Protein AF-A0AA94F7Q3-F1 (afdb_monomer_lite)

Radius of gyration: 10.6 Å; chains: 1; bounding box: 21×15×27 Å

pLDDT: mean 77.0, std 10.45, range [54.56, 90.5]

Organism: NCBI:txid913109

Secondary structure (DSSP, 8-state):
-HHHHHHHHHS-TT---EEEEESSSS-EEEETTEEEEEGGGG-

Foldseek 3Di:
DVVVVVVVVVPDPPCQAEEAEDQDDDWDDPDPRYIYDYPVVVD

Structure (mmCIF, N/CA/C/O backbone):
data_AF-A0AA94F7Q3-F1
#
_entry.id   AF-A0AA94F7Q3-F1
#
loop_
_atom_site.group_PDB
_atom_site.id
_atom_site.type_symbol
_atom_site.label_atom_id
_atom_site.label_alt_id
_atom_site.label_comp_id
_atom_site.label_asym_id
_atom_site.label_entity_id
_atom_site.label_seq_id
_atom_site.pdbx_PDB_ins_code
_atom_site.Cartn_x
_atom_site.Cartn_y
_atom_site.Cartn_z
_atom_site.occupancy
_atom_site.B_iso_or_equiv
_atom_site.auth_seq_id
_atom_site.auth_comp_id
_atom_site.auth_asym_id
_atom_site.auth_atom_id
_atom_site.pdbx_PDB_model_num
ATOM 1 N N . PHE A 1 1 ? 5.664 -4.912 4.268 1.00 54.56 1 PHE A N 1
ATOM 2 C CA . PHE A 1 1 ? 4.248 -5.242 4.543 1.00 54.56 1 PHE A CA 1
ATOM 3 C C . PHE A 1 1 ? 3.824 -5.022 5.989 1.00 54.56 1 PHE A C 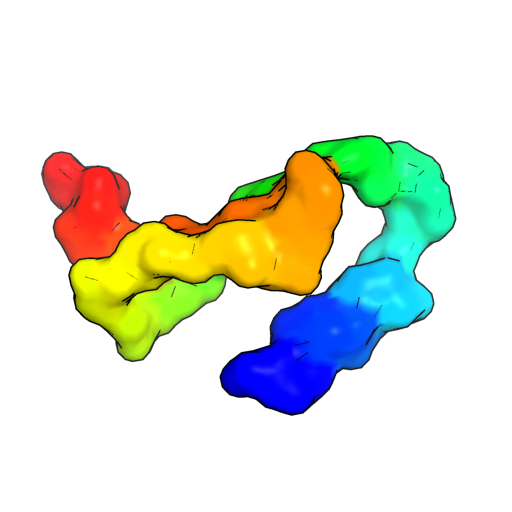1
ATOM 5 O O . PHE A 1 1 ? 2.955 -4.189 6.198 1.00 54.56 1 PHE A O 1
ATOM 12 N N . LYS A 1 2 ? 4.442 -5.668 6.993 1.00 58.00 2 LYS A N 1
ATOM 13 C CA . LYS A 1 2 ? 4.042 -5.539 8.415 1.00 58.00 2 LYS A CA 1
ATOM 14 C C . LYS A 1 2 ? 3.945 -4.086 8.927 1.00 58.00 2 LYS A C 1
ATOM 16 O O . LYS A 1 2 ? 3.047 -3.766 9.693 1.00 58.00 2 LYS A O 1
ATOM 21 N N . HIS A 1 3 ? 4.816 -3.197 8.445 1.00 64.00 3 HIS A N 1
ATOM 22 C CA . HIS A 1 3 ? 4.809 -1.774 8.810 1.00 64.00 3 HIS A CA 1
ATOM 23 C C . HIS A 1 3 ? 3.608 -0.984 8.269 1.00 64.00 3 HIS A C 1
ATOM 25 O O . HIS A 1 3 ? 3.192 -0.028 8.907 1.00 64.00 3 HIS A O 1
ATOM 31 N N . ILE A 1 4 ? 3.029 -1.383 7.132 1.00 63.56 4 ILE A N 1
ATOM 32 C CA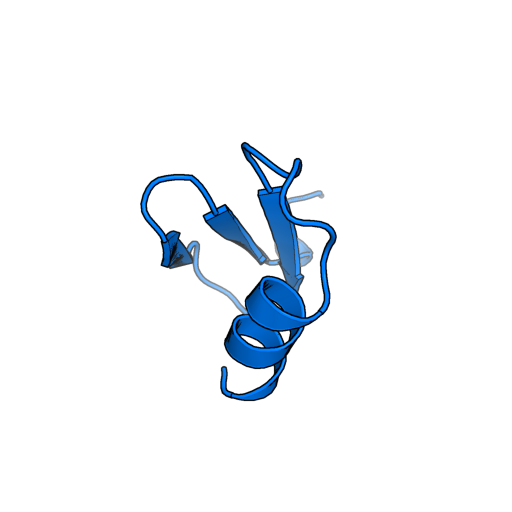 . ILE A 1 4 ? 1.923 -0.638 6.513 1.00 63.56 4 ILE A CA 1
ATOM 33 C C . ILE A 1 4 ? 0.608 -0.897 7.257 1.00 63.56 4 ILE A C 1
ATOM 35 O O . ILE A 1 4 ? -0.168 0.023 7.490 1.00 63.56 4 ILE A O 1
ATOM 39 N N . TYR A 1 5 ? 0.397 -2.136 7.705 1.00 61.31 5 TYR A N 1
ATOM 40 C CA . TYR A 1 5 ? -0.756 -2.485 8.536 1.00 61.31 5 TYR A CA 1
ATOM 41 C C . TYR A 1 5 ? -0.714 -1.783 9.898 1.00 61.31 5 TYR A C 1
ATOM 43 O O . TYR A 1 5 ? -1.735 -1.295 10.363 1.00 61.31 5 TYR A O 1
ATOM 51 N N . LYS A 1 6 ? 0.479 -1.636 10.488 1.00 66.12 6 LYS A N 1
ATOM 52 C CA . LYS A 1 6 ? 0.673 -0.860 11.723 1.00 66.12 6 LYS A CA 1
ATOM 53 C C . LYS A 1 6 ? 0.388 0.633 11.521 1.00 66.12 6 LYS A C 1
ATOM 55 O O . LYS A 1 6 ? -0.204 1.273 12.377 1.00 66.12 6 LYS A O 1
ATOM 60 N N . LEU A 1 7 ? 0.736 1.165 10.349 1.00 65.19 7 LEU A N 1
ATOM 61 C CA . LEU A 1 7 ? 0.413 2.534 9.938 1.00 65.19 7 LEU A CA 1
ATOM 62 C C . LEU A 1 7 ? -1.099 2.781 9.878 1.00 65.19 7 LEU A C 1
ATOM 64 O O . LEU A 1 7 ? -1.543 3.847 10.280 1.00 65.19 7 LEU A O 1
ATOM 68 N N . LYS A 1 8 ? -1.896 1.802 9.432 1.00 64.50 8 LYS A N 1
ATOM 69 C CA . LYS A 1 8 ? -3.366 1.887 9.475 1.00 64.50 8 LYS A CA 1
ATOM 70 C C . LYS A 1 8 ? -3.896 1.987 10.912 1.00 64.50 8 LYS A C 1
ATOM 72 O O . LYS A 1 8 ? -4.858 2.703 11.149 1.00 64.50 8 LYS A O 1
ATOM 77 N N . GLU A 1 9 ? -3.290 1.268 11.854 1.00 69.06 9 GLU A N 1
ATOM 78 C CA . GLU A 1 9 ? -3.688 1.296 13.270 1.00 69.06 9 GLU A CA 1
ATOM 79 C C . GLU A 1 9 ? -3.275 2.599 13.976 1.00 69.06 9 GLU A C 1
ATOM 81 O O . GLU A 1 9 ? -3.948 3.034 14.910 1.00 69.06 9 GLU A O 1
ATOM 86 N N . GLU A 1 10 ? -2.176 3.218 13.534 1.00 70.88 10 GLU A N 1
ATOM 87 C CA . GLU A 1 10 ? -1.617 4.449 14.109 1.00 70.88 10 GLU A CA 1
ATOM 88 C C . GLU A 1 10 ? -2.155 5.732 13.447 1.00 70.88 10 GLU A C 1
ATOM 90 O O . GLU A 1 10 ? -2.183 6.788 14.081 1.00 70.88 10 GLU A O 1
ATOM 95 N N . ILE A 1 11 ? -2.598 5.665 12.187 1.00 69.62 11 ILE A N 1
ATOM 96 C CA . ILE A 1 11 ? -3.250 6.782 11.502 1.00 69.62 11 ILE A CA 1
ATOM 97 C C . ILE A 1 11 ? -4.657 6.974 12.081 1.00 69.62 11 ILE A C 1
ATOM 99 O O . ILE A 1 11 ? -5.428 6.037 12.269 1.00 69.62 11 ILE A O 1
ATOM 103 N N . ASN A 1 12 ? -4.973 8.234 12.368 1.00 63.38 12 ASN A N 1
ATOM 104 C CA . ASN A 1 12 ? -6.214 8.688 12.981 1.00 63.38 12 ASN A CA 1
ATOM 105 C C . ASN A 1 12 ? -7.469 8.050 12.339 1.00 63.38 12 ASN A C 1
ATOM 107 O O . ASN A 1 12 ? -7.554 7.936 11.116 1.00 63.38 12 ASN A O 1
ATOM 111 N N . LYS A 1 13 ? -8.468 7.678 13.154 1.00 65.25 13 LYS A N 1
ATOM 112 C CA . LYS A 1 13 ? -9.671 6.924 12.728 1.00 65.25 13 LYS A CA 1
ATOM 113 C C . LYS A 1 13 ? -10.525 7.624 11.660 1.00 65.25 13 LYS A C 1
ATOM 115 O O . LYS A 1 13 ? -11.385 6.988 11.061 1.00 65.25 13 LYS A O 1
ATOM 120 N N . GLU A 1 14 ? -10.305 8.914 11.426 1.00 66.25 14 GLU A N 1
ATOM 121 C CA . GLU A 1 14 ? -10.995 9.709 10.401 1.00 66.25 14 GLU A CA 1
ATOM 122 C C . GLU A 1 14 ? -10.429 9.510 8.986 1.00 66.25 14 GLU A C 1
ATOM 124 O O . GLU A 1 14 ? -10.970 10.029 8.007 1.00 66.25 14 GLU A O 1
ATOM 129 N N . PHE A 1 15 ? -9.335 8.763 8.849 1.00 67.56 15 PHE A N 1
ATOM 130 C CA . PHE A 1 15 ? -8.681 8.565 7.568 1.00 67.56 15 PHE A CA 1
ATOM 131 C C . PHE A 1 15 ? -9.460 7.577 6.690 1.00 67.56 15 PHE A C 1
ATOM 133 O O . PHE A 1 15 ? -9.358 6.361 6.826 1.00 67.56 15 PHE A O 1
ATOM 140 N N . ASN A 1 16 ? -10.272 8.123 5.784 1.00 66.50 16 ASN A N 1
ATOM 141 C CA . ASN A 1 16 ? -11.193 7.359 4.942 1.00 66.50 16 ASN A CA 1
ATOM 142 C C . ASN A 1 16 ? -10.501 6.707 3.728 1.00 66.50 16 ASN A C 1
ATOM 144 O O . ASN A 1 16 ? -10.903 5.623 3.325 1.00 66.50 16 ASN A O 1
ATOM 148 N N . LYS A 1 17 ? -9.467 7.341 3.147 1.00 77.62 17 LYS A N 1
ATOM 149 C CA . LYS A 1 17 ? -8.739 6.866 1.950 1.00 77.62 17 LYS A CA 1
ATOM 150 C C . LYS A 1 17 ? -7.262 7.243 2.000 1.00 77.62 17 LYS A C 1
ATOM 152 O O . LYS A 1 17 ? -6.937 8.335 2.455 1.00 77.62 17 LYS A O 1
ATOM 157 N N . GLY A 1 18 ? -6.383 6.380 1.482 1.00 78.62 18 GLY A N 1
ATOM 158 C CA . GLY A 1 18 ? -4.932 6.571 1.572 1.00 78.62 18 GLY A CA 1
ATOM 159 C C . GLY A 1 18 ? -4.114 6.016 0.417 1.00 78.62 18 GLY A C 1
ATOM 160 O O . GLY A 1 18 ? -4.396 4.933 -0.093 1.00 78.62 18 GLY A O 1
ATOM 161 N N . ILE A 1 19 ? -3.040 6.727 0.068 1.00 82.06 19 ILE A N 1
ATOM 162 C CA . ILE A 1 19 ? -1.979 6.229 -0.812 1.00 82.06 19 ILE A CA 1
ATOM 163 C C . ILE A 1 19 ? -0.692 6.119 0.004 1.00 82.06 19 ILE A C 1
ATOM 165 O O . ILE A 1 19 ? -0.262 7.086 0.629 1.00 82.06 19 ILE A O 1
ATOM 169 N N . VAL A 1 20 ? -0.068 4.943 -0.017 1.00 83.88 20 VAL A N 1
ATOM 170 C CA . VAL A 1 20 ? 1.245 4.699 0.583 1.00 83.88 20 VAL A CA 1
ATOM 171 C C . VAL A 1 20 ? 2.266 4.583 -0.535 1.00 83.88 20 VAL A C 1
ATOM 173 O O . VAL A 1 20 ? 2.175 3.692 -1.378 1.00 83.88 20 VAL A O 1
ATOM 176 N N . LEU A 1 21 ? 3.255 5.472 -0.535 1.00 87.44 21 LEU A N 1
ATOM 177 C CA . LEU A 1 21 ? 4.376 5.379 -1.462 1.00 87.44 21 LEU A CA 1
ATOM 178 C C . LEU A 1 21 ? 5.405 4.387 -0.935 1.00 87.44 21 LEU A C 1
ATOM 180 O O . LEU A 1 21 ? 5.774 4.433 0.240 1.00 87.44 21 LEU A O 1
ATOM 184 N N . 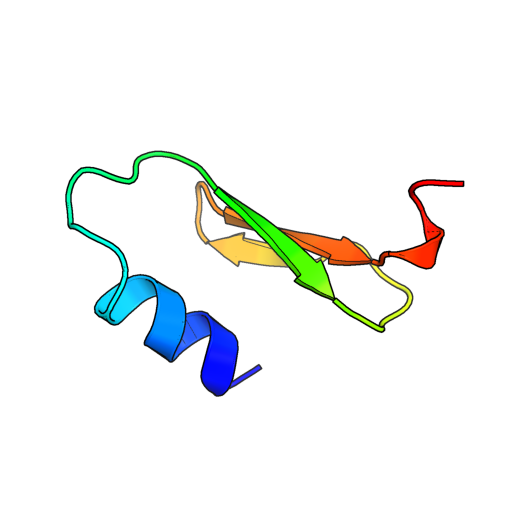TYR A 1 22 ? 5.870 3.485 -1.798 1.00 84.81 22 TYR A N 1
ATOM 185 C CA . TYR A 1 22 ? 6.853 2.484 -1.398 1.00 84.81 22 TYR A CA 1
ATOM 186 C C . TYR A 1 22 ? 7.854 2.144 -2.507 1.00 84.81 22 TYR A C 1
ATOM 188 O O . TYR A 1 22 ? 7.629 2.398 -3.689 1.00 84.81 22 TYR A O 1
ATOM 196 N N . MET A 1 23 ? 8.987 1.567 -2.111 1.00 86.44 23 MET A N 1
ATOM 197 C CA . MET A 1 23 ? 10.077 1.174 -3.010 1.00 86.44 23 MET A CA 1
ATOM 198 C C . MET A 1 23 ? 9.867 -0.251 -3.542 1.00 86.44 23 MET A C 1
ATOM 200 O O . MET A 1 23 ? 10.656 -1.145 -3.251 1.00 86.44 23 MET A O 1
ATOM 204 N N . GLY A 1 24 ? 8.771 -0.476 -4.266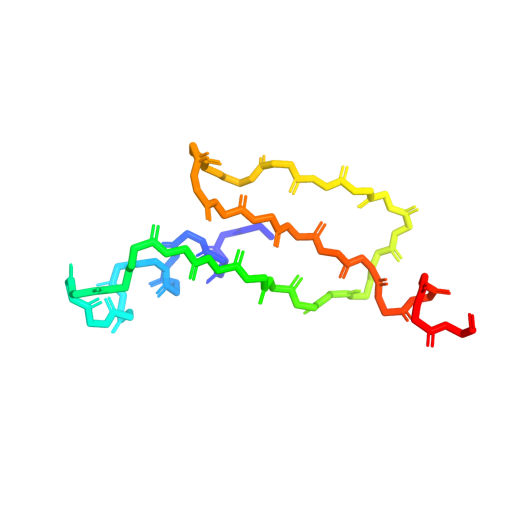 1.00 85.75 24 GLY A N 1
ATOM 205 C CA . GLY A 1 24 ? 8.539 -1.719 -5.009 1.00 85.75 24 GLY A CA 1
ATOM 206 C C . GLY A 1 24 ? 8.307 -1.469 -6.492 1.00 85.75 24 GLY A C 1
ATOM 207 O O . GLY A 1 24 ? 8.705 -0.435 -7.027 1.00 85.75 24 GLY A O 1
ATOM 208 N N . ASP A 1 25 ? 7.643 -2.417 -7.138 1.00 87.44 25 ASP A N 1
ATOM 209 C CA . ASP A 1 25 ? 7.455 -2.482 -8.587 1.00 87.44 25 ASP A CA 1
ATOM 210 C C . ASP A 1 25 ? 5.997 -2.724 -9.018 1.00 87.44 25 ASP A C 1
ATOM 212 O O . ASP A 1 25 ? 5.684 -2.600 -10.199 1.00 87.44 25 ASP A O 1
ATOM 216 N N . THR A 1 26 ? 5.080 -3.000 -8.086 1.00 88.50 26 THR A N 1
ATOM 217 C CA . THR A 1 26 ? 3.680 -3.34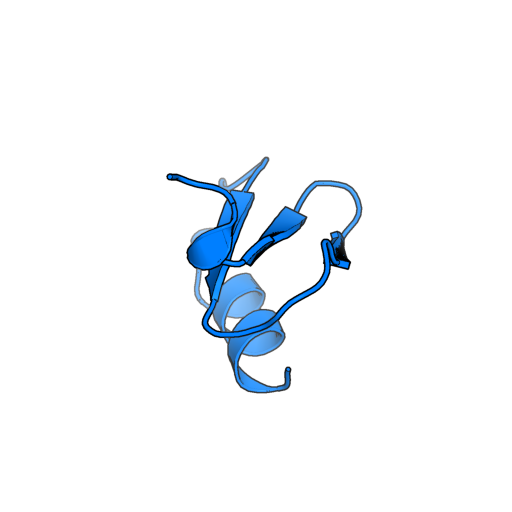7 -8.396 1.00 88.50 26 THR A CA 1
ATOM 218 C C . THR A 1 26 ? 2.663 -2.504 -7.630 1.00 88.50 26 THR A C 1
ATOM 220 O O . THR A 1 26 ? 2.857 -2.193 -6.462 1.00 88.50 26 THR A O 1
ATOM 223 N N . PHE A 1 27 ? 1.508 -2.201 -8.220 1.00 88.44 27 PHE A N 1
ATOM 224 C CA . PHE A 1 27 ? 0.383 -1.679 -7.436 1.00 88.44 27 PHE A CA 1
ATOM 225 C C . PHE A 1 27 ? -0.173 -2.753 -6.505 1.00 88.44 27 PHE A C 1
ATOM 227 O O . PHE A 1 27 ? -0.382 -3.891 -6.924 1.00 88.44 27 PHE A O 1
ATOM 234 N N . LEU A 1 28 ? -0.447 -2.381 -5.255 1.00 87.31 28 LEU A N 1
ATOM 235 C CA . LEU A 1 28 ? -0.982 -3.302 -4.256 1.00 87.31 28 LEU A CA 1
ATOM 236 C C . LEU A 1 28 ? -2.169 -2.669 -3.537 1.00 87.31 28 LEU A C 1
ATOM 238 O O . LEU A 1 28 ? -2.052 -1.588 -2.963 1.00 87.31 28 LEU A O 1
ATOM 242 N N . GLN A 1 29 ? -3.307 -3.360 -3.535 1.00 86.75 29 GLN A N 1
ATOM 243 C CA . GLN A 1 29 ? -4.420 -3.000 -2.667 1.00 86.75 29 GLN A CA 1
ATOM 244 C C . GLN A 1 29 ? -4.129 -3.531 -1.265 1.00 86.75 29 GLN A C 1
ATOM 246 O O . GLN A 1 29 ? -3.915 -4.727 -1.073 1.00 86.75 29 GLN A O 1
ATOM 251 N N . ILE A 1 30 ? -4.070 -2.624 -0.296 1.00 81.12 30 ILE A N 1
ATOM 252 C CA . ILE A 1 30 ? -3.740 -2.948 1.097 1.00 81.12 30 ILE A CA 1
ATOM 253 C C . ILE A 1 30 ? -5.017 -3.060 1.934 1.00 81.12 30 ILE A C 1
ATOM 255 O O . ILE A 1 30 ? -5.031 -3.749 2.951 1.00 81.12 30 ILE A O 1
ATOM 259 N N . ASP A 1 31 ? -6.075 -2.371 1.501 1.00 79.25 31 ASP A N 1
ATOM 260 C CA . ASP A 1 31 ? -7.399 -2.376 2.114 1.00 79.25 31 ASP A CA 1
ATOM 261 C C . ASP A 1 31 ? -8.466 -1.894 1.111 1.00 79.25 31 ASP A C 1
ATOM 263 O O . ASP A 1 31 ? -8.124 -1.442 0.016 1.00 79.25 31 ASP A O 1
ATOM 267 N N . GLU A 1 32 ? -9.750 -1.910 1.481 1.00 83.69 32 GLU A N 1
ATOM 268 C CA . GLU A 1 32 ? -10.860 -1.402 0.652 1.00 83.69 32 GLU A CA 1
ATOM 269 C C . GLU A 1 32 ? -10.614 0.027 0.141 1.00 83.69 32 GLU A C 1
ATOM 271 O O . GLU A 1 32 ? -10.958 0.354 -0.994 1.00 83.69 32 GLU A O 1
ATOM 276 N N . ASN A 1 33 ? -9.956 0.862 0.951 1.00 83.56 33 ASN A N 1
ATOM 277 C CA . ASN A 1 33 ? -9.719 2.275 0.662 1.00 83.56 33 ASN A CA 1
ATOM 278 C C . ASN A 1 33 ? -8.233 2.690 0.676 1.00 83.56 33 ASN A C 1
ATOM 280 O O . ASN A 1 33 ? -7.9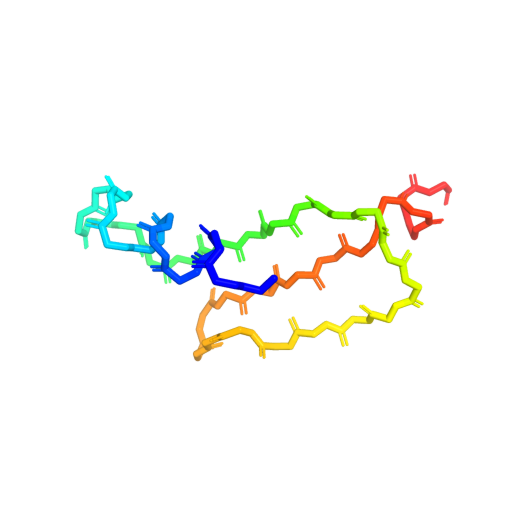24 3.887 0.655 1.00 83.56 33 ASN A O 1
ATOM 284 N N . MET A 1 34 ? -7.298 1.732 0.718 1.00 85.50 34 MET A N 1
ATOM 285 C CA . MET A 1 34 ? -5.858 2.015 0.772 1.00 85.50 34 MET A CA 1
ATOM 286 C C . MET A 1 34 ? -5.071 1.281 -0.306 1.00 85.50 34 MET A C 1
ATOM 288 O O . MET A 1 34 ? -5.181 0.064 -0.466 1.00 85.50 34 MET A O 1
ATOM 292 N N . TYR A 1 35 ? -4.190 2.027 -0.972 1.00 87.31 35 TYR A N 1
ATOM 293 C CA . TYR A 1 35 ? -3.351 1.521 -2.055 1.00 87.31 35 TYR A CA 1
ATOM 294 C C . TYR A 1 35 ? -1.876 1.816 -1.791 1.00 87.31 35 TYR A C 1
ATOM 296 O O . TYR A 1 35 ? -1.509 2.920 -1.390 1.00 87.31 35 TYR A O 1
ATOM 304 N N . ALA A 1 36 ? -1.022 0.829 -2.045 1.00 87.88 36 ALA A N 1
ATOM 305 C CA . ALA A 1 36 ? 0.420 0.993 -2.117 1.00 87.88 36 ALA A CA 1
ATOM 306 C C . ALA A 1 36 ? 0.804 1.242 -3.574 1.00 87.88 36 ALA A C 1
ATOM 308 O O . ALA A 1 36 ? 0.552 0.410 -4.449 1.00 87.88 36 ALA A O 1
ATOM 309 N N . VAL A 1 37 ? 1.411 2.400 -3.815 1.00 90.50 37 VAL A N 1
ATOM 310 C CA . VAL A 1 37 ? 1.840 2.850 -5.138 1.00 90.50 37 VAL A CA 1
ATOM 311 C C . VAL A 1 37 ? 3.362 2.892 -5.160 1.00 90.50 37 VAL A C 1
ATOM 313 O O . VAL A 1 37 ? 3.965 3.541 -4.296 1.00 90.50 37 VAL A O 1
ATOM 316 N N . PRO A 1 38 ? 4.018 2.210 -6.110 1.00 90.38 38 PRO A N 1
ATOM 317 C CA . PRO A 1 38 ? 5.462 2.268 -6.171 1.00 90.38 38 PRO A CA 1
ATOM 318 C C . PRO A 1 38 ? 5.946 3.638 -6.635 1.00 90.38 38 PRO A C 1
ATOM 320 O O . PRO A 1 38 ? 5.432 4.190 -7.605 1.00 90.38 38 PRO A O 1
ATOM 323 N N . VAL A 1 39 ? 6.983 4.170 -5.981 1.00 87.69 39 VAL A N 1
ATOM 324 C CA . VAL A 1 39 ? 7.555 5.493 -6.308 1.00 87.69 39 VAL A CA 1
ATOM 325 C C . VAL A 1 39 ? 7.985 5.578 -7.779 1.00 87.69 39 VAL A C 1
ATOM 327 O O . VAL A 1 39 ? 7.901 6.641 -8.387 1.00 87.69 39 VAL A O 1
ATOM 330 N N . GLY A 1 40 ? 8.383 4.452 -8.383 1.00 86.00 40 GLY A N 1
ATOM 331 C CA . GLY A 1 40 ? 8.758 4.376 -9.797 1.00 86.00 40 GLY A CA 1
ATOM 332 C C . GLY A 1 40 ? 7.646 4.743 -10.789 1.00 86.00 40 GLY A C 1
ATOM 333 O O . GLY A 1 40 ? 7.965 5.097 -11.918 1.00 86.00 40 GLY A O 1
ATOM 334 N N . PHE A 1 41 ? 6.374 4.706 -10.376 1.00 80.50 41 PHE A N 1
ATOM 335 C CA . PHE A 1 41 ? 5.218 5.063 -11.211 1.00 80.50 41 PHE A CA 1
ATOM 336 C C . PHE A 1 41 ? 4.879 6.560 -11.186 1.00 80.50 41 PHE A C 1
ATOM 338 O O . PHE A 1 41 ? 4.005 6.990 -11.928 1.00 80.50 41 PHE A O 1
ATOM 345 N N . LEU A 1 42 ? 5.544 7.354 -10.340 1.00 78.12 42 LEU A N 1
ATOM 346 C CA . LEU A 1 42 ? 5.350 8.808 -10.254 1.00 78.12 42 LEU A CA 1
ATOM 347 C C . LEU A 1 42 ? 6.297 9.603 -11.173 1.00 78.12 42 LEU A C 1
ATOM 349 O O . LEU A 1 42 ? 6.431 10.814 -11.004 1.00 78.12 42 LEU A O 1
ATOM 353 N N . LYS A 1 43 ? 6.995 8.921 -12.086 1.00 68.62 43 LYS A N 1
ATOM 354 C CA . LYS A 1 43 ? 7.867 9.537 -13.091 1.00 68.62 43 LYS A CA 1
ATOM 355 C C . LYS A 1 43 ? 7.099 10.009 -14.316 1.00 68.62 43 LYS A C 1
ATOM 357 O O . LYS A 1 43 ? 6.129 9.323 -14.697 1.00 68.62 43 LYS A O 1
#

Sequence (43 aa):
FKHIYKLKEEINKEFNKGIVLYMGDTFLQIDENMYAVPVGFLK